Protein AF-G5LSG8-F1 (afdb_monomer_lite)

Radius of gyration: 12.77 Å; chains: 1; bounding box: 31×17×29 Å

Secondary structure (DSSP, 8-state):
--GGGPPPEETTEEP-GGGGSPPPTTS--SS--STTSS-GGG-S------GGGG--

Organism: NCBI:txid913241

pLDDT: mean 96.18, std 4.75, range [71.12, 98.56]

Sequence (56 aa):
MGPENTLVLIDGVPVTSRNSVRYSWRGERDTRGDTNWVPPEMVERIEVIRGPAAAR

Foldseek 3Di:
DDPVPDWDDDVNHTDDVQVVFDQDPVRDGPDPDDPPPDDPVPDPDDDDQDDPRVVD

Structure (mmCIF, N/CA/C/O backbone):
data_AF-G5LSG8-F1
#
_entry.id   AF-G5LSG8-F1
#
loop_
_atom_site.group_PDB
_atom_site.id
_atom_site.type_symbol
_atom_site.label_atom_id
_atom_site.label_alt_id
_atom_site.label_comp_id
_atom_site.label_asym_id
_atom_site.label_entity_id
_atom_site.label_seq_id
_atom_site.pdbx_PDB_ins_code
_atom_site.Cartn_x
_atom_site.Cartn_y
_atom_site.Cartn_z
_atom_site.occupancy
_atom_site.B_iso_or_equiv
_atom_site.auth_seq_id
_atom_site.auth_comp_id
_atom_site.auth_asym_id
_atom_site.auth_atom_id
_atom_site.pdbx_PDB_model_num
ATOM 1 N N . MET A 1 1 ? 0.356 -6.130 -13.778 1.00 75.56 1 MET A N 1
ATOM 2 C CA . MET A 1 1 ? 0.631 -4.915 -12.980 1.00 75.56 1 MET A CA 1
ATOM 3 C C . MET A 1 1 ? 1.301 -5.379 -11.695 1.00 75.56 1 MET A C 1
ATOM 5 O O . MET A 1 1 ? 0.770 -6.302 -11.093 1.00 75.56 1 MET A O 1
ATOM 9 N N . GLY A 1 2 ? 2.494 -4.875 -11.365 1.00 89.94 2 GLY A N 1
ATOM 10 C CA . GLY A 1 2 ? 3.263 -5.340 -10.200 1.00 89.94 2 GLY A CA 1
ATOM 11 C C . GLY A 1 2 ? 2.924 -4.581 -8.908 1.00 89.94 2 GLY A C 1
ATOM 12 O O . GLY A 1 2 ? 2.277 -3.536 -8.993 1.00 89.94 2 GLY A O 1
ATOM 13 N N . PRO A 1 3 ? 3.388 -5.057 -7.736 1.00 94.38 3 PRO A N 1
ATOM 14 C CA . PRO A 1 3 ? 3.117 -4.437 -6.430 1.00 94.38 3 PRO A CA 1
ATOM 15 C C . PRO A 1 3 ? 3.581 -2.977 -6.320 1.00 94.38 3 PRO A C 1
ATOM 17 O O . PRO A 1 3 ? 2.967 -2.179 -5.614 1.00 94.38 3 PRO A O 1
ATOM 20 N N . GLU A 1 4 ? 4.626 -2.594 -7.064 1.00 96.19 4 GLU A N 1
ATOM 21 C CA . GLU A 1 4 ? 5.111 -1.206 -7.116 1.00 96.19 4 GLU A CA 1
ATOM 22 C C . GLU A 1 4 ? 4.041 -0.226 -7.643 1.00 96.19 4 GLU A C 1
ATOM 24 O O . GLU A 1 4 ? 4.056 0.945 -7.278 1.00 96.19 4 GLU A O 1
ATOM 29 N N . ASN A 1 5 ? 3.056 -0.701 -8.417 1.00 96.19 5 ASN A N 1
ATOM 30 C CA . ASN A 1 5 ? 1.963 0.119 -8.957 1.00 96.19 5 ASN A CA 1
ATOM 31 C C . ASN A 1 5 ? 0.714 0.146 -8.055 1.00 96.19 5 ASN A C 1
ATOM 33 O O . ASN A 1 5 ? -0.334 0.635 -8.471 1.00 96.19 5 ASN A O 1
ATOM 37 N N . THR A 1 6 ? 0.795 -0.394 -6.839 1.00 97.19 6 THR A N 1
ATOM 38 C CA . THR A 1 6 ? -0.261 -0.282 -5.827 1.00 97.19 6 THR A CA 1
ATOM 39 C C . THR A 1 6 ? 0.118 0.805 -4.825 1.00 97.19 6 THR A C 1
ATOM 41 O O . THR A 1 6 ? 1.137 0.680 -4.141 1.00 97.19 6 THR A O 1
ATOM 44 N N . LEU A 1 7 ? -0.693 1.865 -4.750 1.00 97.25 7 LEU A N 1
ATOM 45 C CA . LEU A 1 7 ? -0.589 2.915 -3.735 1.00 97.25 7 LEU A CA 1
ATOM 46 C C . LEU A 1 7 ? -1.358 2.485 -2.482 1.00 97.25 7 LEU A C 1
ATOM 48 O O . LEU A 1 7 ? -2.527 2.116 -2.576 1.00 97.25 7 LEU A O 1
ATOM 52 N N . VAL A 1 8 ? -0.702 2.544 -1.324 1.00 98.06 8 VAL A N 1
ATOM 53 C CA . VAL A 1 8 ? -1.328 2.273 -0.025 1.00 98.06 8 VAL A CA 1
ATOM 54 C C . VAL A 1 8 ? -1.596 3.597 0.684 1.00 98.06 8 VAL A C 1
ATOM 56 O O . VAL A 1 8 ? -0.714 4.454 0.772 1.00 98.06 8 VAL A O 1
ATOM 59 N N . LEU A 1 9 ? -2.821 3.744 1.183 1.00 98.38 9 LEU A N 1
ATOM 60 C CA . LEU A 1 9 ? -3.286 4.887 1.960 1.00 98.38 9 LEU A CA 1
ATOM 61 C C . LEU A 1 9 ? -3.769 4.385 3.328 1.00 98.38 9 LEU A C 1
ATOM 63 O O . LEU A 1 9 ? -4.433 3.351 3.392 1.00 98.38 9 LEU A O 1
ATOM 67 N N . ILE A 1 10 ? -3.474 5.126 4.395 1.00 98.50 10 ILE A N 1
ATOM 68 C CA . ILE A 1 10 ? -4.095 4.963 5.720 1.00 98.50 10 ILE A CA 1
ATOM 69 C C . ILE A 1 10 ? -4.845 6.258 6.002 1.00 98.50 10 ILE A C 1
ATOM 71 O O . ILE A 1 10 ? -4.240 7.326 5.962 1.00 98.50 10 ILE A O 1
ATOM 75 N N . ASP A 1 11 ? -6.162 6.179 6.196 1.00 98.25 11 ASP A N 1
ATOM 76 C CA . ASP A 1 11 ? -7.036 7.346 6.390 1.00 98.25 11 ASP A CA 1
ATOM 77 C C . ASP A 1 11 ? -6.851 8.443 5.320 1.00 98.25 11 ASP A C 1
ATOM 79 O O . ASP A 1 11 ? -6.900 9.641 5.588 1.00 98.25 11 ASP A O 1
ATOM 83 N N . GLY A 1 12 ? -6.600 8.025 4.073 1.00 97.75 12 GLY A N 1
ATOM 84 C CA . GLY A 1 12 ? -6.351 8.921 2.938 1.00 97.75 12 GLY A CA 1
ATOM 85 C C . GLY A 1 12 ? -4.926 9.484 2.850 1.00 97.75 12 GLY A C 1
ATOM 86 O O . GLY A 1 12 ? -4.615 10.188 1.891 1.00 97.75 12 GLY A O 1
ATOM 87 N N . VAL A 1 13 ? -4.039 9.158 3.793 1.00 98.25 13 VAL A N 1
ATOM 88 C CA . VAL A 1 13 ? -2.637 9.602 3.805 1.00 98.25 13 VAL A CA 1
ATOM 89 C C . VAL A 1 13 ? -1.734 8.548 3.148 1.00 98.25 13 VAL A C 1
ATOM 91 O O . VAL A 1 13 ? -1.813 7.371 3.510 1.00 98.25 13 VAL A O 1
ATOM 94 N N . PRO A 1 14 ? -0.859 8.924 2.194 1.00 98.12 14 PRO A N 1
ATOM 95 C CA . PRO A 1 14 ? 0.004 7.978 1.490 1.00 98.12 14 PRO A CA 1
ATOM 96 C C . PRO A 1 14 ? 1.087 7.390 2.389 1.00 98.12 14 PRO A C 1
ATOM 98 O O . PRO A 1 14 ? 1.829 8.106 3.062 1.00 98.12 14 PRO A O 1
ATOM 101 N N . VAL A 1 15 ? 1.231 6.068 2.319 1.00 98.44 15 VAL A N 1
ATOM 102 C CA . VAL A 1 15 ? 2.314 5.334 2.970 1.00 98.44 15 VAL A CA 1
ATOM 103 C C . VAL A 1 15 ? 3.449 5.133 1.971 1.00 98.44 15 VAL A C 1
ATOM 105 O O . VAL A 1 15 ? 3.244 4.625 0.871 1.00 98.44 15 VAL A O 1
ATOM 108 N N . THR A 1 16 ? 4.660 5.549 2.349 1.00 97.94 16 THR A N 1
ATOM 109 C CA . THR A 1 16 ? 5.845 5.509 1.471 1.00 97.94 16 THR A CA 1
ATOM 110 C C . THR A 1 16 ? 7.011 4.717 2.062 1.00 97.94 16 THR A C 1
ATOM 112 O O . THR A 1 16 ? 8.116 4.748 1.520 1.00 97.94 16 THR A O 1
ATOM 115 N N . SER A 1 17 ? 6.792 3.977 3.153 1.00 97.94 17 SER A N 1
ATOM 116 C CA . SER A 1 17 ? 7.856 3.327 3.92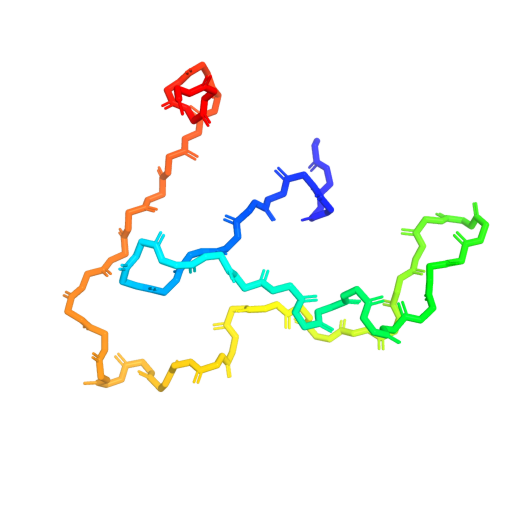5 1.00 97.94 17 SER A CA 1
ATOM 117 C C . SER A 1 17 ? 8.698 2.352 3.099 1.00 97.94 17 SER A C 1
ATOM 119 O O . SER A 1 17 ? 9.923 2.331 3.262 1.00 97.94 17 SER A O 1
ATOM 121 N N . ARG A 1 18 ? 8.104 1.614 2.144 1.00 97.25 18 ARG A N 1
ATOM 122 C CA . ARG A 1 18 ? 8.855 0.732 1.225 1.00 97.25 18 ARG A CA 1
ATOM 123 C C . ARG A 1 18 ? 9.942 1.450 0.411 1.00 97.25 18 ARG A C 1
ATOM 125 O O . ARG A 1 18 ? 10.890 0.803 -0.031 1.00 97.25 18 ARG A O 1
ATOM 132 N N . ASN A 1 19 ? 9.839 2.770 0.227 1.00 97.69 19 ASN A N 1
ATOM 133 C CA . ASN A 1 19 ? 10.805 3.556 -0.545 1.00 97.69 19 ASN A CA 1
ATOM 134 C C . ASN A 1 19 ? 12.159 3.699 0.164 1.00 97.69 19 ASN A C 1
ATOM 136 O O . ASN A 1 19 ? 13.155 3.967 -0.503 1.00 97.69 19 ASN A O 1
ATOM 140 N N . SER A 1 20 ? 12.208 3.483 1.483 1.00 97.56 20 SER A N 1
ATOM 141 C CA . SER A 1 20 ? 13.457 3.449 2.258 1.00 97.56 20 SER A CA 1
ATOM 142 C C . SER A 1 20 ? 14.325 2.220 1.951 1.00 97.56 20 SER A C 1
ATOM 144 O O . SER A 1 20 ? 15.539 2.248 2.151 1.00 97.56 20 SER A O 1
ATOM 146 N N . VAL A 1 21 ? 13.722 1.147 1.429 1.00 98.00 21 VAL A N 1
ATOM 147 C CA . VAL A 1 21 ? 14.419 -0.083 1.042 1.00 98.00 21 VAL A CA 1
ATOM 148 C C . VAL A 1 21 ? 14.920 0.049 -0.388 1.00 98.00 21 VAL A C 1
ATOM 150 O O . VAL A 1 21 ? 14.175 0.456 -1.275 1.00 98.00 21 VAL A O 1
ATOM 1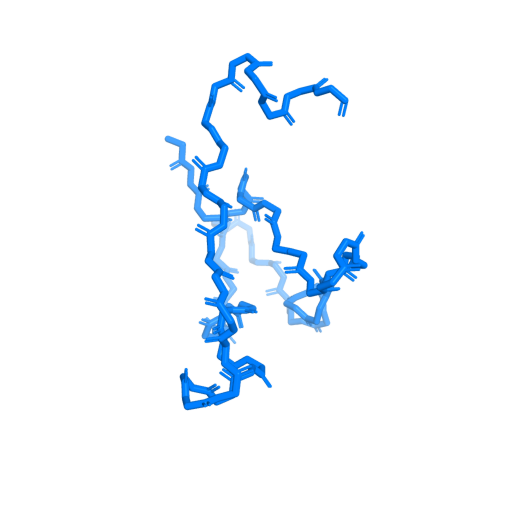53 N N . ARG A 1 22 ? 16.174 -0.333 -0.640 1.00 97.31 22 ARG A N 1
ATOM 154 C CA . ARG A 1 22 ? 16.796 -0.245 -1.968 1.00 97.31 22 ARG A CA 1
ATOM 155 C C . ARG A 1 22 ? 15.958 -0.956 -3.037 1.00 97.31 22 ARG A C 1
ATOM 157 O O . ARG A 1 22 ? 15.667 -2.143 -2.916 1.00 97.31 22 ARG A O 1
ATOM 164 N N . TYR A 1 23 ? 15.672 -0.241 -4.122 1.00 97.31 23 TYR A N 1
ATOM 165 C CA . TYR A 1 23 ? 15.149 -0.827 -5.353 1.00 97.31 23 TYR A CA 1
ATOM 166 C C . TYR A 1 23 ? 16.294 -1.430 -6.168 1.00 97.31 23 TYR A C 1
ATOM 168 O O . TYR A 1 23 ? 17.285 -0.753 -6.461 1.00 97.31 23 TYR A O 1
ATOM 176 N N . SER A 1 24 ? 16.202 -2.716 -6.494 1.00 96.06 24 SER A N 1
ATOM 177 C CA . SER A 1 24 ? 17.214 -3.405 -7.290 1.00 96.06 24 SER A CA 1
ATOM 178 C C . SER A 1 24 ? 17.031 -3.138 -8.787 1.00 96.06 24 SER A C 1
ATOM 180 O O . SER A 1 24 ? 15.949 -2.788 -9.251 1.00 96.06 24 SER A O 1
ATOM 182 N N . TRP A 1 25 ? 18.086 -3.374 -9.572 1.00 95.62 25 TRP A N 1
ATOM 183 C CA . TRP A 1 25 ? 18.022 -3.305 -11.038 1.00 95.62 25 TRP A CA 1
ATOM 184 C C . TRP A 1 25 ? 16.950 -4.232 -11.636 1.00 95.62 25 TRP A C 1
ATOM 186 O O . TRP A 1 25 ? 16.370 -3.931 -12.673 1.00 95.62 25 TRP A O 1
ATOM 196 N N . ARG A 1 26 ? 16.675 -5.364 -10.978 1.00 95.12 26 ARG A N 1
ATOM 197 C CA . ARG A 1 26 ? 15.671 -6.345 -11.416 1.00 95.12 26 ARG A CA 1
ATOM 198 C C . ARG A 1 26 ? 14.244 -5.973 -11.005 1.00 95.12 26 ARG A C 1
ATOM 200 O O . ARG A 1 26 ? 13.316 -6.716 -11.296 1.00 95.12 26 ARG A O 1
ATOM 207 N N . GLY A 1 27 ? 14.069 -4.824 -10.357 1.00 93.56 27 GLY A N 1
ATOM 208 C CA . GLY A 1 27 ? 12.774 -4.346 -9.896 1.00 93.56 27 GLY A CA 1
ATOM 209 C C . GLY A 1 27 ? 12.328 -4.939 -8.562 1.00 93.56 27 GLY A C 1
ATOM 210 O O . GLY A 1 27 ? 11.137 -5.013 -8.280 1.00 93.56 27 GLY A O 1
ATOM 211 N N . GLU A 1 28 ? 13.285 -5.388 -7.753 1.00 94.69 28 GLU A N 1
ATOM 212 C CA . GLU A 1 28 ? 13.028 -6.117 -6.511 1.00 94.69 28 GLU A CA 1
ATOM 213 C C . GLU A 1 28 ? 13.328 -5.221 -5.307 1.00 94.69 28 GLU A C 1
ATOM 215 O O . GLU A 1 28 ? 14.317 -4.480 -5.311 1.00 94.69 28 GLU A O 1
ATOM 220 N N . ARG A 1 29 ? 12.505 -5.318 -4.262 1.00 97.00 29 ARG A N 1
ATOM 221 C CA . ARG A 1 29 ? 12.774 -4.739 -2.942 1.00 97.00 29 ARG A CA 1
ATOM 222 C C . ARG A 1 29 ? 12.703 -5.845 -1.910 1.00 97.00 29 ARG A C 1
ATOM 224 O O . ARG A 1 29 ? 11.737 -6.602 -1.894 1.00 97.00 29 ARG A O 1
ATOM 231 N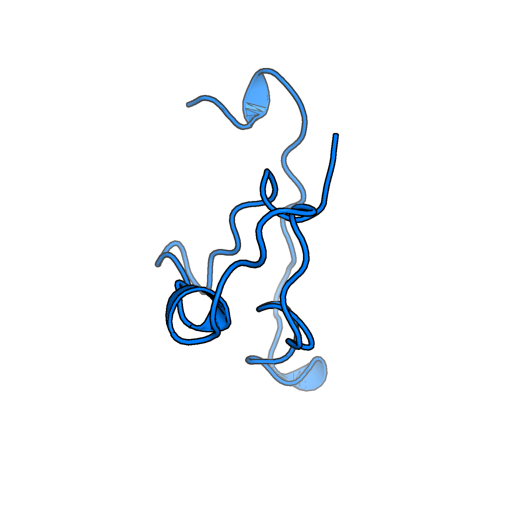 N . ASP A 1 30 ? 13.682 -5.882 -1.018 1.00 97.44 30 ASP A N 1
ATOM 232 C CA . ASP A 1 30 ? 13.635 -6.751 0.157 1.00 97.44 30 ASP A CA 1
ATOM 233 C C . ASP A 1 30 ? 12.775 -6.100 1.252 1.00 97.44 30 ASP A C 1
ATOM 235 O O . ASP A 1 30 ? 13.260 -5.547 2.238 1.00 97.44 30 ASP A O 1
ATOM 239 N N . THR A 1 31 ? 11.471 -6.031 0.989 1.00 97.12 31 THR A N 1
ATOM 240 C CA . THR A 1 31 ? 10.462 -5.444 1.872 1.00 97.12 31 THR A CA 1
ATOM 241 C C . THR A 1 31 ? 9.222 -6.322 1.898 1.00 97.12 31 THR A C 1
ATOM 243 O O . THR A 1 31 ? 8.880 -6.979 0.918 1.00 97.12 31 THR A O 1
ATOM 246 N N . ARG A 1 32 ? 8.499 -6.281 3.018 1.00 97.44 32 ARG A N 1
ATOM 247 C CA . ARG A 1 32 ? 7.180 -6.915 3.153 1.00 97.44 32 ARG A CA 1
ATOM 248 C C . ARG A 1 32 ? 6.049 -6.069 2.549 1.00 97.44 32 ARG A C 1
ATOM 250 O O . ARG A 1 32 ? 4.908 -6.517 2.532 1.00 97.44 32 ARG A O 1
ATOM 257 N N . GLY A 1 33 ? 6.357 -4.868 2.053 1.00 97.44 33 GLY A N 1
ATOM 258 C CA . GLY A 1 33 ? 5.377 -3.906 1.551 1.00 97.44 33 GLY A CA 1
ATOM 259 C C . GLY A 1 33 ? 4.745 -3.064 2.663 1.00 97.44 33 GLY A C 1
ATOM 260 O O . GLY A 1 33 ? 5.221 -3.057 3.796 1.00 97.44 33 GLY A O 1
ATOM 261 N N . ASP A 1 34 ? 3.673 -2.348 2.321 1.00 98.44 34 ASP A N 1
ATOM 262 C CA . ASP A 1 34 ? 3.071 -1.311 3.175 1.00 98.44 34 ASP A CA 1
ATOM 263 C C . ASP A 1 34 ? 1.671 -1.670 3.712 1.00 98.44 34 ASP A C 1
ATOM 265 O O . ASP A 1 34 ? 0.997 -0.836 4.301 1.00 98.44 34 ASP A O 1
ATOM 269 N N . THR A 1 35 ? 1.200 -2.907 3.554 1.00 98.12 35 THR A N 1
ATOM 270 C CA . THR A 1 35 ? -0.137 -3.318 4.035 1.00 98.12 35 THR A CA 1
ATOM 271 C C . THR A 1 35 ? -0.162 -3.783 5.494 1.00 98.12 35 THR A C 1
ATOM 273 O O . THR A 1 35 ? -1.229 -4.083 6.014 1.00 98.12 35 THR A O 1
ATOM 276 N N . ASN A 1 36 ? 0.992 -3.849 6.165 1.00 97.69 36 ASN A N 1
ATOM 277 C CA . ASN A 1 36 ? 1.132 -4.419 7.512 1.00 97.69 36 ASN A CA 1
ATOM 278 C C . ASN A 1 36 ? 1.351 -3.358 8.613 1.00 97.69 36 ASN A C 1
ATOM 280 O O . ASN A 1 36 ? 1.918 -3.666 9.660 1.00 97.69 36 ASN A O 1
ATOM 284 N N . TRP A 1 37 ? 0.973 -2.100 8.362 1.00 98.06 37 TRP A N 1
ATOM 285 C CA . TRP A 1 37 ? 1.120 -0.994 9.322 1.00 98.06 37 TRP A CA 1
ATOM 286 C C . TRP A 1 37 ? -0.044 -0.874 10.308 1.00 98.06 37 TRP A C 1
ATOM 288 O O . TRP A 1 37 ? 0.153 -0.372 11.411 1.00 98.06 37 TRP A O 1
ATOM 298 N N . VAL A 1 38 ? -1.238 -1.329 9.923 1.00 98.12 38 VAL A N 1
ATOM 299 C CA . VAL A 1 38 ? -2.450 -1.253 10.747 1.00 98.12 38 VAL A CA 1
ATOM 300 C C . VAL A 1 38 ? -2.856 -2.670 11.163 1.00 98.12 38 VAL A C 1
ATOM 302 O O . VAL A 1 38 ? -3.013 -3.520 10.282 1.00 98.12 38 VAL A O 1
ATOM 305 N N . PRO A 1 39 ? -3.023 -2.952 12.468 1.00 98.44 39 PRO A N 1
ATOM 306 C CA . PRO A 1 39 ? -3.584 -4.216 12.931 1.00 98.44 39 PRO A CA 1
ATOM 307 C C . PRO A 1 39 ? -4.997 -4.436 12.363 1.00 98.44 39 PRO A C 1
ATOM 309 O O . PRO A 1 39 ? -5.789 -3.490 12.361 1.00 98.44 39 PRO A O 1
ATOM 312 N N . PRO A 1 40 ? -5.350 -5.647 11.896 1.00 97.75 40 PRO A N 1
ATOM 313 C CA . PRO A 1 40 ? -6.650 -5.908 11.271 1.00 97.75 40 PRO A CA 1
ATOM 314 C C . PRO A 1 40 ? -7.860 -5.527 12.135 1.00 97.75 40 PRO A C 1
ATOM 316 O O . PRO A 1 40 ? -8.868 -5.063 11.616 1.00 97.75 40 PRO A O 1
ATOM 319 N N . GLU A 1 41 ? -7.754 -5.684 13.452 1.00 98.31 41 GLU A N 1
ATOM 320 C CA . GLU A 1 41 ? -8.788 -5.352 14.433 1.00 98.31 41 GLU A CA 1
ATOM 321 C C . GLU A 1 41 ? -9.063 -3.846 14.575 1.00 98.31 41 GLU A C 1
ATOM 323 O O . GLU A 1 41 ? -10.102 -3.466 15.110 1.00 98.31 41 GLU A O 1
ATOM 328 N N . MET A 1 42 ? -8.158 -2.988 14.091 1.00 98.38 42 MET A N 1
ATOM 329 C CA . MET A 1 42 ? -8.318 -1.529 14.089 1.00 98.38 42 MET A CA 1
ATOM 330 C C . MET A 1 42 ? -8.918 -0.998 12.780 1.00 98.38 42 MET A C 1
ATOM 332 O O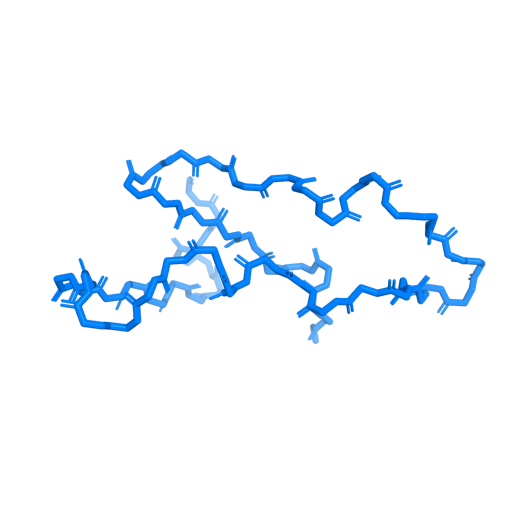 . MET A 1 42 ? -9.200 0.195 12.676 1.00 98.38 42 MET A O 1
ATOM 336 N N . VAL A 1 43 ? -9.090 -1.850 11.765 1.00 97.94 43 VAL A N 1
ATOM 337 C CA . VAL A 1 43 ? -9.557 -1.437 10.438 1.00 97.94 43 VAL A CA 1
ATOM 338 C C . VAL A 1 43 ? -11.082 -1.388 10.401 1.00 97.94 43 VAL A C 1
ATOM 340 O O . VAL A 1 43 ? -11.746 -2.412 10.532 1.00 97.94 43 VAL A O 1
ATOM 343 N N . GLU A 1 44 ? -11.647 -0.209 10.141 1.00 98.56 44 GLU A N 1
ATOM 344 C CA . GLU A 1 44 ? -13.093 -0.058 9.922 1.00 98.56 44 GLU A CA 1
ATOM 345 C C . GLU A 1 44 ? -13.522 -0.612 8.552 1.00 98.56 44 GLU A C 1
ATOM 347 O O . GLU A 1 44 ? -14.482 -1.375 8.446 1.00 98.56 44 GLU A O 1
ATOM 352 N N . ARG A 1 45 ? -12.808 -0.237 7.481 1.00 98.19 45 ARG A N 1
ATOM 353 C CA . ARG A 1 45 ? -13.046 -0.720 6.112 1.00 98.19 45 ARG A CA 1
ATOM 354 C C . ARG A 1 45 ? -11.790 -0.621 5.253 1.00 98.19 45 ARG A C 1
ATOM 356 O O . ARG A 1 45 ? -10.880 0.146 5.555 1.00 98.19 45 ARG A O 1
ATOM 363 N N . ILE A 1 46 ? -11.781 -1.352 4.140 1.00 98.38 46 ILE A N 1
ATOM 364 C CA . ILE A 1 46 ? -10.734 -1.274 3.115 1.00 98.38 46 ILE A CA 1
ATOM 365 C C . ILE A 1 46 ? -11.390 -0.982 1.770 1.00 98.38 46 ILE A C 1
ATOM 367 O O . ILE A 1 46 ? -12.246 -1.735 1.308 1.00 98.38 46 ILE A O 1
ATOM 371 N N . GLU A 1 47 ? -10.955 0.092 1.119 1.00 98.38 47 GLU A N 1
ATOM 372 C CA . GLU A 1 47 ? -11.394 0.449 -0.228 1.00 98.38 47 GLU A CA 1
ATOM 373 C C . GLU A 1 47 ? -10.344 -0.007 -1.250 1.00 98.38 47 GLU A C 1
ATOM 375 O O . GLU A 1 47 ? -9.214 0.477 -1.268 1.00 98.38 47 GLU A O 1
ATOM 380 N N . VAL A 1 48 ? -10.713 -0.958 -2.115 1.00 98.06 48 VAL A N 1
ATOM 381 C CA . VAL A 1 48 ? -9.830 -1.470 -3.176 1.00 98.06 48 VAL A CA 1
ATOM 382 C C . VAL A 1 48 ? -10.240 -0.870 -4.517 1.00 98.06 48 VAL A C 1
ATOM 384 O O . VAL A 1 48 ? -11.103 -1.399 -5.224 1.00 98.06 48 VAL A O 1
ATOM 387 N N . ILE A 1 49 ? -9.597 0.237 -4.882 1.00 97.50 49 ILE A N 1
ATOM 388 C CA . ILE A 1 49 ? -9.853 0.951 -6.136 1.00 97.50 49 ILE A CA 1
ATOM 389 C C . ILE A 1 49 ? -8.912 0.418 -7.224 1.00 97.50 49 ILE A C 1
ATOM 391 O O . ILE A 1 49 ? -7.702 0.324 -7.033 1.00 97.50 49 ILE A O 1
ATOM 395 N N . ARG A 1 50 ? -9.467 0.025 -8.377 1.00 96.88 50 ARG A N 1
ATOM 396 C CA . ARG A 1 50 ? -8.726 -0.625 -9.473 1.00 96.88 50 ARG A CA 1
ATOM 397 C C . ARG A 1 50 ? -8.956 0.093 -10.800 1.00 96.88 50 ARG A C 1
ATOM 399 O O . ARG A 1 50 ? -10.055 0.575 -11.067 1.00 96.88 50 ARG A O 1
ATOM 406 N N . GLY A 1 51 ? -7.941 0.084 -11.664 1.00 94.94 51 GLY A N 1
ATOM 407 C CA . GLY A 1 51 ? -8.049 0.592 -13.034 1.00 94.94 51 GLY A CA 1
ATOM 408 C C . GLY A 1 51 ? -8.325 2.103 -13.097 1.00 94.94 51 GLY A C 1
ATOM 409 O O . GLY A 1 51 ? -7.815 2.837 -12.252 1.00 94.94 51 GLY A O 1
ATOM 410 N N . PRO A 1 52 ? -9.131 2.584 -14.064 1.00 96.81 52 PRO A N 1
ATOM 411 C CA . PRO A 1 52 ? -9.393 4.015 -14.259 1.00 96.81 52 PRO A CA 1
ATOM 412 C C . PRO A 1 52 ? -9.954 4.736 -13.028 1.00 96.81 52 PRO A C 1
ATOM 414 O O . PRO A 1 52 ?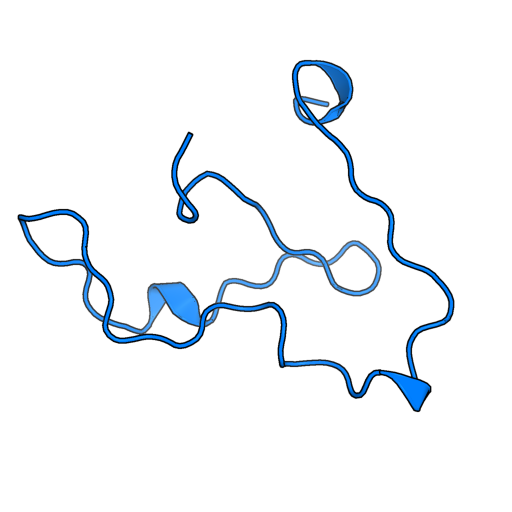 -9.702 5.921 -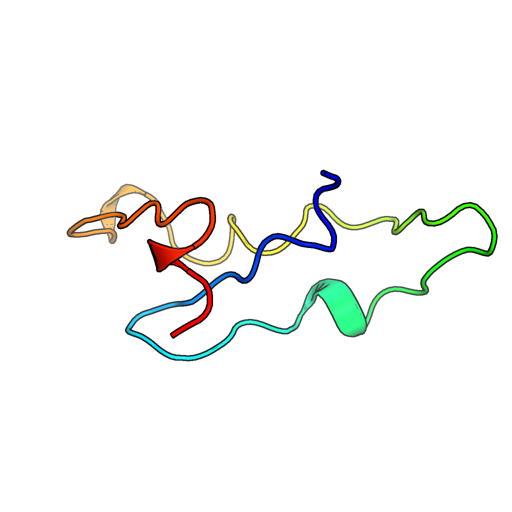12.850 1.00 96.81 52 PRO A O 1
ATOM 417 N N . ALA A 1 53 ? -10.676 4.026 -12.156 1.00 95.88 53 ALA A N 1
ATOM 418 C CA . ALA A 1 53 ? -11.222 4.602 -10.930 1.00 95.88 53 ALA A CA 1
ATOM 419 C C . ALA A 1 53 ? -10.134 5.045 -9.933 1.00 95.88 53 ALA A C 1
ATOM 421 O O . ALA A 1 53 ? -10.395 5.914 -9.110 1.00 95.88 53 ALA A O 1
ATOM 422 N N . ALA A 1 54 ? -8.929 4.464 -10.009 1.00 94.69 54 ALA A N 1
ATOM 423 C CA . ALA A 1 54 ? -7.804 4.768 -9.120 1.00 94.69 54 ALA A CA 1
ATOM 424 C C . ALA A 1 54 ? -6.898 5.898 -9.641 1.00 94.69 54 ALA A C 1
ATOM 426 O O . ALA A 1 54 ? -5.959 6.284 -8.957 1.00 94.69 54 ALA A O 1
ATOM 427 N N . ALA A 1 55 ? -7.146 6.405 -10.852 1.00 90.62 55 ALA A N 1
ATOM 428 C CA . ALA A 1 55 ? -6.330 7.440 -11.490 1.00 90.62 55 ALA A CA 1
ATOM 429 C C . ALA A 1 55 ? -6.828 8.872 -11.206 1.00 90.62 55 ALA A C 1
ATOM 431 O O . ALA A 1 55 ? -6.470 9.794 -11.936 1.00 90.62 55 ALA A O 1
ATOM 432 N N . ARG A 1 56 ? -7.709 9.034 -10.214 1.00 71.12 56 ARG A N 1
ATOM 433 C CA . ARG A 1 56 ? -8.393 10.292 -9.913 1.00 71.12 56 ARG A CA 1
ATOM 434 C C . ARG A 1 56 ? -7.622 11.158 -8.927 1.00 71.12 56 ARG A C 1
ATOM 436 O O . ARG A 1 56 ? -7.004 10.582 -8.009 1.00 71.12 56 ARG A O 1
#

InterPro domains:
  IPR012910 TonB-dependent receptor, plug domain [PF07715] (2-55)
  IPR037066 TonB-dependent receptor, plug domain superfamily [G3DSA:2.170.130.10] (1-56)
  IPR039426 TonB-dependent receptor-like [PS52016] (1-56)